Protein AF-A0A9D8UJP1-F1 (afdb_monomer_lite)

Secondary structure (DSSP, 8-state):
----------PPPHHHHHHHHHHHHHHHHHHHHHHHHHHHHHHHHHHHHHHHHHHHHHHHHHHHHHHT-SEEEE-SSEEEEEETTEEEEEEE-SS-EEETTEESS-S--S---------TT-TTEEEEEEEEEETTEEEEEEEEEEPPPP--------------

Radius of gyration: 33.95 Å; chains: 1; bounding box: 68×55×127 Å

Structure (mmCIF, N/CA/C/O backbone):
data_AF-A0A9D8UJP1-F1
#
_entry.id   AF-A0A9D8UJP1-F1
#
loop_
_atom_site.group_PDB
_atom_site.id
_atom_site.type_symbol
_atom_site.label_atom_id
_atom_site.label_alt_id
_atom_site.label_comp_id
_atom_site.label_asym_id
_atom_site.label_entity_id
_atom_site.label_seq_id
_atom_site.pdbx_PDB_ins_code
_atom_site.Cartn_x
_atom_site.Cartn_y
_atom_site.Cartn_z
_atom_site.occupancy
_atom_site.B_iso_or_equiv
_atom_site.auth_seq_id
_atom_site.auth_comp_id
_atom_site.auth_asym_id
_atom_site.auth_atom_id
_atom_site.pdbx_PDB_model_num
ATOM 1 N N . MET A 1 1 ? 48.575 43.311 -55.453 1.00 38.53 1 MET A N 1
ATOM 2 C CA . MET A 1 1 ? 48.923 41.919 -55.106 1.00 38.53 1 MET A CA 1
ATOM 3 C C . MET A 1 1 ? 47.852 41.441 -54.136 1.00 38.53 1 MET A C 1
ATOM 5 O O . MET A 1 1 ? 47.843 41.900 -53.006 1.00 38.53 1 MET A O 1
ATOM 9 N N . VAL A 1 2 ? 46.861 40.677 -54.601 1.00 42.66 2 VAL A N 1
ATOM 10 C CA . VAL A 1 2 ? 45.758 40.190 -53.753 1.00 42.66 2 VAL A CA 1
ATOM 11 C C . VAL A 1 2 ? 45.936 38.684 -53.627 1.00 42.66 2 VAL A C 1
ATOM 13 O O . VAL A 1 2 ? 45.707 37.955 -54.589 1.00 42.66 2 VAL A O 1
ATOM 16 N N . LEU A 1 3 ? 46.415 38.233 -52.466 1.00 49.97 3 LEU A N 1
ATOM 17 C CA . LEU A 1 3 ? 46.403 36.820 -52.106 1.00 49.97 3 LEU A CA 1
ATOM 18 C C . LEU A 1 3 ? 44.953 36.426 -51.836 1.00 49.97 3 LEU A C 1
ATOM 20 O O . LEU A 1 3 ? 44.340 36.863 -50.866 1.00 49.97 3 LEU A O 1
ATOM 24 N N . ARG A 1 4 ? 44.394 35.624 -52.738 1.00 54.31 4 ARG A N 1
ATOM 25 C CA . ARG A 1 4 ? 43.113 34.959 -52.537 1.00 54.31 4 ARG A CA 1
ATOM 26 C C . ARG A 1 4 ? 43.409 33.721 -51.693 1.00 54.31 4 ARG A C 1
ATOM 28 O O . ARG A 1 4 ? 43.947 32.749 -52.216 1.00 54.31 4 ARG A O 1
ATOM 35 N N . GLU A 1 5 ? 43.129 33.777 -50.394 1.00 56.31 5 GLU A N 1
ATOM 36 C CA . GLU A 1 5 ? 43.149 32.581 -49.552 1.00 56.31 5 GLU A CA 1
ATOM 37 C C . GLU A 1 5 ? 42.102 31.597 -50.088 1.00 56.31 5 GLU A C 1
ATOM 39 O O . GLU A 1 5 ? 40.892 31.801 -49.973 1.00 56.31 5 GLU A O 1
ATOM 44 N N . LEU A 1 6 ? 42.579 30.541 -50.746 1.00 56.62 6 LEU A N 1
ATOM 45 C CA . LEU A 1 6 ? 41.794 29.359 -51.072 1.00 56.62 6 LEU A CA 1
ATOM 46 C C . LEU A 1 6 ? 41.471 28.659 -49.752 1.00 56.62 6 LEU A C 1
ATOM 48 O O . LEU A 1 6 ? 42.252 27.854 -49.250 1.00 56.62 6 LEU A O 1
ATOM 52 N N . LYS A 1 7 ? 40.326 29.014 -49.168 1.00 57.97 7 LYS A N 1
ATOM 53 C CA . LYS A 1 7 ? 39.754 28.317 -48.020 1.00 57.97 7 LYS A CA 1
ATOM 54 C C . LYS A 1 7 ? 39.515 26.863 -48.437 1.00 57.97 7 LYS A C 1
ATOM 56 O O . LYS A 1 7 ? 38.679 26.588 -49.293 1.00 57.97 7 LYS A O 1
ATOM 61 N N . LYS A 1 8 ? 40.318 25.952 -47.892 1.00 57.78 8 LYS A N 1
ATOM 62 C CA . LYS A 1 8 ? 40.213 24.513 -48.125 1.00 57.78 8 LYS A CA 1
ATOM 63 C C . LYS A 1 8 ? 38.967 24.028 -47.384 1.00 57.78 8 LYS A C 1
ATOM 65 O O . LYS A 1 8 ? 38.962 23.964 -46.158 1.00 57.78 8 LYS A O 1
ATOM 70 N N . GLU A 1 9 ? 37.878 23.804 -48.107 1.00 59.47 9 GLU A N 1
ATOM 71 C CA . GLU A 1 9 ? 36.720 23.109 -47.551 1.00 59.47 9 GLU A CA 1
ATOM 72 C C . GLU A 1 9 ? 37.061 21.619 -47.527 1.00 59.47 9 GLU A C 1
ATOM 74 O O . GLU A 1 9 ? 36.978 20.935 -48.546 1.00 59.47 9 GLU A O 1
ATOM 79 N N . ASP A 1 10 ? 37.520 21.129 -46.375 1.00 64.38 10 ASP A N 1
ATOM 80 C CA . ASP A 1 10 ? 37.661 19.694 -46.140 1.00 64.38 10 ASP A CA 1
ATOM 81 C C . ASP A 1 10 ? 36.242 19.107 -46.036 1.00 64.38 10 ASP A C 1
ATOM 83 O O . ASP A 1 10 ? 35.584 19.161 -44.998 1.00 64.38 10 ASP A O 1
ATOM 87 N N . GLY A 1 11 ? 35.720 18.647 -47.174 1.00 68.38 11 GLY A N 1
ATOM 88 C CA . GLY A 1 11 ? 34.420 17.992 -47.265 1.00 68.38 11 GLY A CA 1
ATOM 89 C C . GLY A 1 11 ? 34.460 16.592 -46.655 1.00 68.38 11 GLY A C 1
ATOM 90 O O . GLY A 1 11 ? 35.441 15.868 -46.809 1.00 68.38 11 GLY A O 1
ATO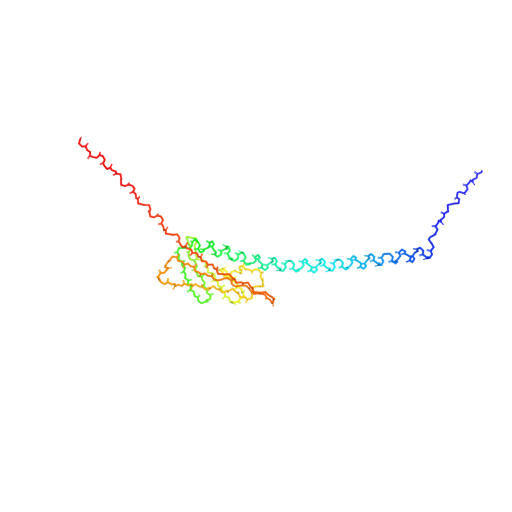M 91 N N . PHE A 1 12 ? 33.374 16.193 -45.995 1.00 76.69 12 PHE A N 1
ATOM 92 C CA . PHE A 1 12 ? 33.235 14.835 -45.474 1.00 76.69 12 PHE A CA 1
ATOM 93 C C . PHE A 1 12 ? 33.081 13.833 -46.614 1.00 76.69 12 PHE A C 1
ATOM 95 O O . PHE A 1 12 ? 32.278 14.018 -47.534 1.00 76.69 12 PHE A O 1
ATOM 102 N N . THR A 1 13 ? 33.821 12.736 -46.532 1.00 85.94 13 THR A N 1
ATOM 103 C CA . THR A 1 13 ? 33.642 11.607 -47.439 1.00 85.94 13 THR A CA 1
ATOM 104 C C . THR A 1 13 ? 32.346 10.863 -47.104 1.00 85.94 13 THR A C 1
ATOM 106 O O . THR A 1 13 ? 31.897 10.815 -45.957 1.00 85.94 13 THR A O 1
ATOM 109 N N . LEU A 1 14 ? 31.736 10.227 -48.109 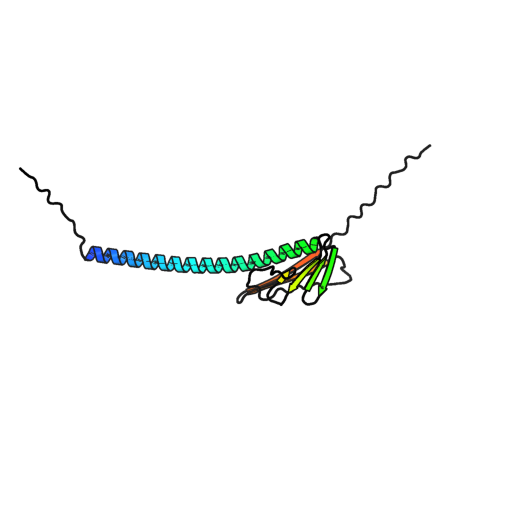1.00 82.94 14 LEU A N 1
ATOM 110 C CA . LEU A 1 14 ? 30.515 9.430 -47.922 1.00 82.94 14 LEU A CA 1
ATOM 111 C C . LEU A 1 14 ? 30.698 8.346 -46.839 1.00 82.94 14 LEU A C 1
ATOM 113 O O . LEU A 1 14 ? 29.781 8.067 -46.071 1.00 82.94 14 LEU A O 1
ATOM 117 N N . ALA A 1 15 ? 31.896 7.757 -46.764 1.00 86.19 15 ALA A N 1
ATOM 118 C CA . ALA A 1 15 ? 32.236 6.727 -45.788 1.00 86.19 15 ALA A CA 1
ATOM 119 C C . ALA A 1 15 ? 32.245 7.262 -44.345 1.00 86.19 15 ALA A C 1
ATOM 121 O O . ALA A 1 15 ? 31.710 6.605 -43.452 1.00 86.19 15 ALA A O 1
ATOM 122 N N . GLU A 1 16 ? 32.789 8.460 -44.114 1.00 85.88 16 GLU A N 1
ATOM 123 C CA . GLU A 1 16 ? 32.771 9.113 -42.797 1.00 85.88 16 GLU A CA 1
ATOM 124 C C . GLU A 1 16 ? 31.343 9.432 -42.354 1.00 85.88 16 GLU A C 1
ATOM 126 O O . GLU A 1 16 ? 30.985 9.211 -41.197 1.00 85.88 16 GLU A O 1
ATOM 131 N N . LEU A 1 17 ? 30.498 9.879 -43.284 1.00 89.38 17 LEU A N 1
ATOM 132 C CA . LEU A 1 17 ? 29.104 10.203 -42.992 1.00 89.38 17 LEU A CA 1
ATOM 133 C C . LEU A 1 17 ? 28.288 8.944 -42.645 1.00 89.38 17 LEU A C 1
ATOM 135 O O . LEU A 1 17 ? 27.504 8.952 -41.696 1.00 89.38 17 LEU A O 1
ATOM 139 N N . LEU A 1 18 ? 28.526 7.833 -43.350 1.00 90.94 18 LEU A N 1
ATOM 140 C CA . LEU A 1 18 ? 27.928 6.530 -43.035 1.00 90.94 18 LEU A CA 1
ATOM 141 C C . LEU A 1 18 ? 28.406 5.986 -41.683 1.00 90.94 18 LEU A C 1
ATOM 143 O O . LEU A 1 18 ? 27.600 5.459 -40.911 1.00 90.94 18 LEU A O 1
ATOM 147 N N . MET A 1 19 ? 29.694 6.138 -41.367 1.00 91.81 19 MET A N 1
ATOM 148 C CA . MET A 1 19 ? 30.243 5.735 -40.072 1.00 91.81 19 MET A CA 1
ATOM 149 C C . MET A 1 19 ? 29.619 6.555 -38.936 1.00 91.81 19 MET A C 1
ATOM 151 O O . MET A 1 19 ? 29.156 5.979 -37.952 1.00 91.81 19 MET A O 1
ATOM 155 N N . ALA A 1 20 ? 29.520 7.876 -39.099 1.00 93.81 20 ALA A N 1
ATOM 156 C CA . ALA A 1 20 ? 28.885 8.760 -38.127 1.00 93.81 20 ALA A CA 1
ATOM 157 C C . ALA A 1 20 ? 27.408 8.398 -37.897 1.00 93.81 20 ALA A C 1
ATOM 159 O O . ALA A 1 20 ? 26.980 8.269 -36.751 1.00 93.81 20 ALA A O 1
ATOM 160 N N . LEU A 1 21 ? 26.641 8.149 -38.965 1.00 93.56 21 LEU A N 1
ATOM 161 C CA . LEU A 1 21 ? 25.245 7.707 -38.862 1.00 93.56 21 LEU A CA 1
ATOM 162 C C . LEU A 1 21 ? 25.110 6.365 -38.138 1.00 93.56 21 LEU A C 1
ATOM 164 O O . LEU A 1 21 ? 24.212 6.195 -37.313 1.00 93.56 21 LEU A O 1
ATOM 168 N N . THR A 1 22 ? 26.017 5.426 -38.408 1.00 94.75 22 THR A N 1
ATOM 169 C CA . THR A 1 22 ? 26.020 4.112 -37.752 1.00 94.75 22 THR A CA 1
ATOM 170 C C . THR A 1 22 ? 26.285 4.252 -36.254 1.00 94.75 22 THR A C 1
ATOM 172 O O . THR A 1 22 ? 25.557 3.681 -35.443 1.00 94.75 22 THR A O 1
ATOM 175 N N . ILE A 1 23 ? 27.274 5.067 -35.871 1.00 95.06 23 ILE A N 1
ATOM 176 C CA . ILE A 1 23 ? 27.590 5.341 -34.463 1.00 95.06 23 ILE A CA 1
ATOM 177 C C . ILE A 1 23 ? 26.390 5.992 -33.770 1.00 95.06 23 ILE A C 1
ATOM 179 O O . ILE A 1 23 ? 25.977 5.533 -32.707 1.00 95.06 23 ILE A O 1
ATOM 183 N N . VAL A 1 24 ? 25.778 7.008 -34.384 1.00 96.12 24 VAL A N 1
ATOM 184 C CA . VAL A 1 24 ? 24.588 7.674 -33.832 1.00 96.12 24 VAL A CA 1
ATOM 185 C C . VAL A 1 24 ? 23.429 6.690 -33.668 1.00 96.12 24 VAL A C 1
ATOM 187 O O . VAL A 1 24 ? 22.768 6.700 -32.633 1.00 96.12 24 VAL A O 1
ATOM 190 N N . SER A 1 25 ? 23.200 5.803 -34.638 1.00 96.25 25 SER A N 1
ATOM 191 C CA . SER A 1 25 ? 22.141 4.791 -34.559 1.00 96.25 25 SER A CA 1
ATOM 192 C C . SER A 1 25 ? 22.354 3.820 -33.393 1.00 96.25 25 SER A C 1
ATOM 194 O O . SER A 1 25 ? 21.421 3.568 -32.628 1.00 96.25 25 SER A O 1
ATOM 196 N N . ILE A 1 26 ? 23.587 3.342 -33.196 1.00 96.50 26 ILE A N 1
ATOM 197 C CA . ILE A 1 26 ? 23.939 2.473 -32.063 1.00 96.50 26 ILE A CA 1
ATOM 198 C C . ILE A 1 26 ? 23.720 3.209 -30.738 1.00 96.50 26 ILE A C 1
ATOM 200 O O . ILE A 1 26 ? 23.107 2.662 -29.821 1.00 96.50 26 ILE A O 1
ATOM 204 N N . VAL A 1 27 ? 24.171 4.462 -30.643 1.00 96.88 27 VAL A N 1
ATOM 205 C CA . VAL A 1 27 ? 23.985 5.281 -29.438 1.00 96.88 27 VAL A CA 1
ATOM 206 C C . VAL A 1 27 ? 22.497 5.477 -29.141 1.00 96.88 27 VAL A C 1
ATOM 208 O O . VAL A 1 27 ? 22.077 5.276 -28.004 1.00 96.88 27 VAL A O 1
ATOM 211 N N . LEU A 1 28 ? 21.677 5.788 -30.148 1.00 96.50 28 LEU A N 1
ATOM 212 C CA . LEU A 1 28 ? 20.229 5.940 -29.985 1.00 96.50 28 LEU A CA 1
ATOM 213 C C . LEU A 1 28 ? 19.556 4.643 -29.526 1.00 96.50 28 LEU A C 1
ATOM 215 O O . LEU A 1 28 ? 18.693 4.687 -28.648 1.00 96.50 28 LEU A O 1
ATOM 219 N N . ALA A 1 29 ? 19.963 3.493 -30.068 1.00 95.94 29 ALA A N 1
ATOM 220 C CA . ALA A 1 29 ? 19.432 2.197 -29.654 1.00 95.94 29 ALA A CA 1
ATOM 221 C C . ALA A 1 29 ? 19.739 1.906 -28.175 1.00 95.94 29 ALA A C 1
ATOM 223 O O . ALA A 1 29 ? 18.846 1.513 -27.420 1.00 95.94 29 ALA A O 1
ATOM 224 N N . ILE A 1 30 ? 20.976 2.163 -27.739 1.00 96.38 30 ILE A N 1
ATOM 225 C CA . ILE A 1 30 ? 21.388 1.982 -26.341 1.00 96.38 30 ILE A CA 1
ATOM 226 C C . ILE A 1 30 ? 20.610 2.933 -25.428 1.00 96.38 30 ILE A C 1
ATOM 228 O O . ILE A 1 30 ? 20.015 2.489 -24.446 1.00 96.38 30 ILE A O 1
ATOM 232 N N . VAL A 1 31 ? 20.559 4.226 -25.764 1.00 96.94 31 VAL A N 1
ATOM 233 C CA . VAL A 1 31 ? 19.843 5.238 -24.970 1.00 96.94 31 VAL A CA 1
ATOM 234 C C . VAL A 1 31 ? 18.360 4.891 -24.853 1.00 96.94 31 VAL A C 1
ATOM 236 O O . VAL A 1 31 ? 17.803 4.961 -23.759 1.00 96.94 31 VAL A O 1
ATOM 239 N N . SER A 1 32 ? 17.726 4.453 -25.942 1.00 95.94 32 SER A N 1
ATOM 240 C CA . SER A 1 32 ? 16.322 4.035 -25.934 1.00 95.94 32 SER A CA 1
ATOM 241 C C . SER A 1 32 ? 16.089 2.831 -25.019 1.00 95.94 32 SER A C 1
ATOM 243 O O . SER A 1 32 ? 15.171 2.846 -24.198 1.00 95.94 32 SER A O 1
ATOM 245 N N . SER A 1 33 ? 16.956 1.816 -25.091 1.00 95.94 33 SER A N 1
ATOM 246 C CA . SER A 1 33 ? 16.866 0.641 -24.221 1.00 95.94 33 SER A CA 1
ATOM 247 C C . SER A 1 33 ? 17.006 1.012 -22.744 1.00 95.94 33 SER A C 1
ATOM 249 O O . SER A 1 33 ? 16.220 0.551 -21.915 1.00 95.94 33 SER A O 1
ATOM 251 N N . VAL A 1 34 ? 17.983 1.860 -22.406 1.00 95.81 34 VAL A N 1
ATOM 252 C CA . VAL A 1 34 ? 18.190 2.329 -21.029 1.00 95.81 34 VAL A CA 1
ATOM 253 C C . VAL A 1 34 ? 16.987 3.139 -20.554 1.00 95.81 34 VAL A C 1
ATOM 255 O O . VAL A 1 34 ? 16.482 2.894 -19.463 1.00 95.81 34 VAL A O 1
ATOM 258 N N . PHE A 1 35 ? 16.473 4.050 -21.379 1.00 96.00 35 PHE A N 1
ATOM 259 C CA . PHE A 1 35 ? 15.307 4.865 -21.044 1.00 96.00 35 PHE A CA 1
ATOM 260 C C . PHE A 1 35 ? 14.060 4.014 -20.763 1.00 96.00 35 PHE A C 1
ATOM 262 O O . PHE A 1 35 ? 13.378 4.216 -19.758 1.00 96.00 35 PHE A O 1
ATOM 269 N N . LEU A 1 36 ? 13.781 3.016 -21.608 1.00 94.88 36 LEU A N 1
ATOM 270 C CA . LEU A 1 36 ? 12.660 2.095 -21.400 1.00 94.88 36 LEU A CA 1
ATOM 271 C C . LEU A 1 36 ? 12.829 1.260 -20.129 1.00 94.88 36 LEU A C 1
ATOM 273 O O . LEU A 1 36 ? 11.855 1.041 -19.407 1.00 94.88 36 LEU A O 1
ATOM 277 N N . PHE A 1 37 ? 14.049 0.803 -19.847 1.00 95.94 37 PHE A N 1
ATOM 278 C CA . PHE A 1 37 ? 14.349 0.065 -18.627 1.00 95.94 37 PHE A CA 1
ATOM 279 C C . PHE A 1 37 ? 14.124 0.925 -17.378 1.00 95.94 37 PHE A C 1
ATOM 281 O O . PHE A 1 37 ? 13.409 0.503 -16.470 1.00 95.94 37 PHE A O 1
ATOM 288 N N . VAL A 1 38 ? 14.660 2.149 -17.360 1.00 94.69 38 VAL A N 1
ATOM 289 C CA . VAL A 1 38 ? 14.508 3.085 -16.237 1.00 94.69 38 VAL A CA 1
ATOM 290 C C . VAL A 1 38 ? 13.040 3.421 -16.000 1.00 94.69 38 VAL A C 1
ATOM 292 O O . VAL A 1 38 ? 12.579 3.305 -14.870 1.00 94.69 38 VAL A O 1
ATOM 295 N N . ASN A 1 39 ? 12.275 3.742 -17.046 1.00 94.06 39 ASN A N 1
ATOM 296 C CA . ASN A 1 39 ? 10.849 4.045 -16.895 1.00 94.06 39 ASN A CA 1
ATOM 297 C C . ASN A 1 39 ? 10.059 2.864 -16.328 1.00 94.06 39 ASN A C 1
ATOM 299 O O . ASN A 1 39 ? 9.212 3.042 -15.456 1.00 94.06 39 ASN A O 1
ATOM 303 N N . ARG A 1 40 ? 10.341 1.639 -16.788 1.00 93.25 40 ARG A N 1
ATOM 304 C CA . ARG A 1 40 ? 9.701 0.439 -16.230 1.00 93.25 40 ARG A CA 1
ATOM 305 C C . ARG A 1 40 ? 10.055 0.251 -14.760 1.00 93.25 40 ARG A C 1
ATOM 307 O O . ARG A 1 40 ? 9.170 -0.054 -13.964 1.00 93.25 40 ARG A O 1
ATOM 314 N N . GLN A 1 41 ? 11.322 0.445 -14.405 1.00 91.81 41 GLN A N 1
ATOM 315 C CA . GLN A 1 41 ? 11.788 0.285 -13.034 1.00 91.81 41 GLN A CA 1
ATOM 316 C C . GLN A 1 41 ? 11.205 1.353 -12.102 1.00 91.81 41 GLN A C 1
ATOM 318 O O . GLN A 1 41 ? 10.823 1.029 -10.980 1.00 91.81 41 GLN A O 1
ATOM 323 N N . MET A 1 42 ? 11.096 2.594 -12.576 1.00 91.81 42 MET A N 1
ATOM 324 C CA . MET A 1 42 ? 10.521 3.708 -11.828 1.00 91.81 42 MET A CA 1
ATOM 325 C C . MET A 1 42 ? 9.025 3.493 -11.589 1.00 91.81 42 MET A C 1
ATOM 327 O O . MET A 1 42 ? 8.598 3.502 -10.442 1.00 91.81 42 MET A O 1
ATOM 331 N N . ASN A 1 43 ? 8.260 3.124 -12.621 1.00 87.81 43 ASN A N 1
ATOM 332 C CA . ASN A 1 43 ? 6.837 2.801 -12.466 1.00 87.81 43 ASN A CA 1
ATOM 333 C C . ASN A 1 43 ? 6.601 1.629 -11.497 1.00 87.81 43 ASN A C 1
ATOM 335 O O . ASN A 1 43 ? 5.677 1.654 -10.684 1.00 87.81 43 ASN A O 1
ATOM 339 N N . ALA A 1 44 ? 7.437 0.587 -11.569 1.00 85.31 44 ALA A N 1
ATOM 340 C CA . ALA A 1 44 ? 7.351 -0.544 -10.650 1.00 85.31 44 ALA A CA 1
ATOM 341 C C . ALA A 1 44 ? 7.696 -0.140 -9.209 1.00 85.31 44 ALA A C 1
ATOM 343 O O . ALA A 1 44 ? 7.085 -0.644 -8.264 1.00 85.31 44 ALA A O 1
ATOM 344 N N . TRP A 1 45 ? 8.670 0.754 -9.027 1.00 88.31 45 TRP A N 1
ATOM 345 C CA . TRP A 1 45 ? 9.005 1.292 -7.714 1.00 88.31 45 TRP A CA 1
ATOM 346 C C . TRP A 1 45 ? 7.863 2.147 -7.168 1.00 88.31 45 TRP A C 1
ATOM 348 O O . TRP A 1 45 ? 7.416 1.872 -6.060 1.00 88.31 45 TRP A O 1
ATOM 358 N N . ASP A 1 46 ? 7.326 3.086 -7.941 1.00 86.69 46 ASP A N 1
ATOM 359 C CA . ASP A 1 46 ? 6.231 3.956 -7.503 1.00 86.69 46 ASP A CA 1
ATOM 360 C C . ASP A 1 46 ? 5.007 3.147 -7.053 1.00 86.69 46 ASP A C 1
ATOM 362 O O . ASP A 1 46 ? 4.475 3.378 -5.966 1.00 86.69 46 ASP A O 1
ATOM 366 N N . SER A 1 47 ? 4.623 2.122 -7.823 1.00 83.06 47 SER A N 1
ATOM 367 C CA . SER A 1 47 ? 3.537 1.206 -7.448 1.00 83.06 47 SER A CA 1
ATOM 368 C C . SER A 1 47 ? 3.837 0.455 -6.142 1.00 83.06 47 SER A C 1
ATOM 370 O O . SER A 1 47 ? 2.998 0.397 -5.242 1.00 83.06 47 SER A O 1
ATOM 372 N N . ASN A 1 48 ? 5.057 -0.065 -5.976 1.00 83.56 48 ASN A N 1
ATOM 373 C CA . ASN A 1 48 ? 5.450 -0.748 -4.741 1.00 83.56 48 ASN A CA 1
ATOM 374 C C . ASN A 1 48 ? 5.498 0.198 -3.537 1.00 83.56 48 ASN A C 1
ATOM 376 O O . ASN A 1 48 ? 5.103 -0.184 -2.438 1.00 83.56 48 ASN A O 1
ATOM 380 N N . MET A 1 49 ? 5.995 1.417 -3.731 1.00 84.88 49 MET A N 1
ATOM 381 C CA . MET A 1 49 ? 6.109 2.415 -2.676 1.00 84.88 49 MET A CA 1
ATOM 382 C C . MET A 1 49 ? 4.724 2.873 -2.225 1.00 84.88 49 MET A C 1
ATOM 384 O O . MET A 1 49 ? 4.465 2.934 -1.027 1.00 84.88 49 MET A O 1
ATOM 388 N N . SER A 1 50 ? 3.816 3.123 -3.171 1.00 81.19 50 SER A N 1
ATOM 389 C CA . SER A 1 50 ? 2.414 3.430 -2.882 1.00 81.19 50 SER A CA 1
ATOM 390 C C . SER A 1 50 ? 1.746 2.297 -2.097 1.00 81.19 50 SER A C 1
ATOM 392 O O . SER A 1 50 ? 1.117 2.556 -1.070 1.00 81.19 50 SER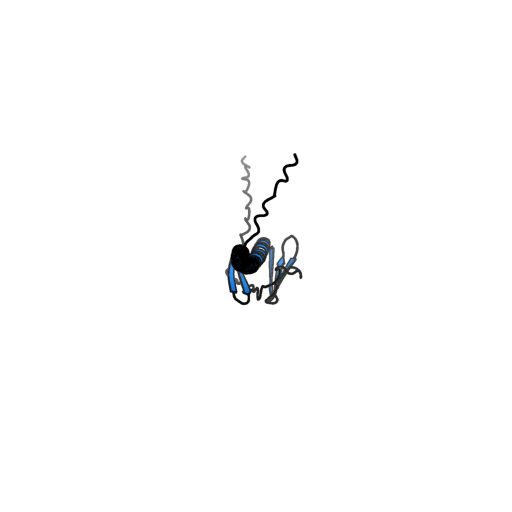 A O 1
ATOM 394 N N . PHE A 1 51 ? 1.974 1.039 -2.497 1.00 79.38 51 PHE A N 1
ATOM 395 C CA . PHE A 1 51 ? 1.441 -0.136 -1.805 1.00 79.38 51 PHE A CA 1
ATOM 396 C C . PHE A 1 51 ? 1.832 -0.167 -0.319 1.00 79.38 51 PHE A C 1
ATOM 398 O O . PHE A 1 51 ? 0.952 -0.285 0.532 1.00 79.38 51 PHE A O 1
ATOM 405 N N . TYR A 1 52 ? 3.120 -0.018 0.009 1.00 82.38 52 TYR A N 1
ATOM 406 C CA . TYR A 1 52 ? 3.581 -0.036 1.405 1.00 82.38 52 TYR A CA 1
ATOM 407 C C . TYR A 1 52 ? 3.244 1.247 2.173 1.00 82.38 52 TYR A C 1
ATOM 409 O O . TYR A 1 52 ? 2.955 1.191 3.364 1.00 82.38 52 TYR A O 1
ATOM 417 N N . ASN A 1 53 ? 3.245 2.408 1.518 1.00 84.00 53 ASN A N 1
ATOM 418 C CA . ASN A 1 53 ? 2.923 3.668 2.186 1.00 84.00 53 ASN A CA 1
ATOM 419 C C . ASN A 1 53 ? 1.439 3.733 2.582 1.00 84.00 53 ASN A C 1
ATOM 421 O O . ASN A 1 53 ? 1.111 4.125 3.699 1.00 84.00 53 ASN A O 1
ATOM 425 N N . ASN A 1 54 ? 0.537 3.287 1.703 1.00 78.81 54 ASN A N 1
ATOM 426 C CA . ASN A 1 54 ? -0.892 3.199 2.013 1.00 78.81 54 ASN A CA 1
ATOM 427 C C . ASN A 1 54 ? -1.148 2.295 3.228 1.00 78.81 54 ASN A C 1
ATOM 429 O O . ASN A 1 54 ? -1.944 2.645 4.100 1.00 78.81 54 ASN A O 1
ATOM 433 N N . TYR A 1 55 ? -0.433 1.171 3.307 1.00 79.88 55 TYR A N 1
ATOM 434 C CA . TYR A 1 55 ? -0.469 0.274 4.456 1.00 79.88 55 TYR A CA 1
ATOM 435 C C . TYR A 1 55 ? -0.057 0.983 5.756 1.00 79.88 55 TYR A C 1
ATOM 437 O O . TYR A 1 55 ? -0.812 1.000 6.730 1.00 79.88 55 TYR A O 1
ATOM 445 N N . GLU A 1 56 ? 1.119 1.614 5.754 1.00 83.88 56 GLU A N 1
ATOM 446 C CA . GLU A 1 56 ? 1.689 2.310 6.913 1.00 83.88 56 GLU A CA 1
ATOM 447 C C . GLU A 1 56 ? 0.802 3.462 7.393 1.00 83.88 56 GLU A C 1
ATOM 449 O O . GLU A 1 56 ? 0.624 3.658 8.595 1.00 83.88 56 GLU A O 1
ATOM 454 N N . VAL A 1 57 ? 0.195 4.220 6.475 1.00 84.12 57 VAL A N 1
ATOM 455 C CA . VAL A 1 57 ? -0.734 5.303 6.830 1.00 84.12 57 VAL A CA 1
ATOM 456 C C . VAL A 1 57 ? -1.945 4.754 7.582 1.00 84.12 57 VAL A C 1
ATOM 458 O O . VAL A 1 57 ? -2.311 5.294 8.629 1.00 84.12 57 VAL A O 1
ATOM 461 N N . VAL A 1 58 ? -2.550 3.673 7.082 1.00 81.00 58 VAL A N 1
ATOM 462 C CA . VAL A 1 58 ? -3.697 3.024 7.732 1.00 81.00 58 VAL A CA 1
ATOM 463 C C . VAL A 1 58 ? -3.296 2.479 9.098 1.00 81.00 58 VAL A C 1
ATOM 465 O O . VAL A 1 58 ? -3.968 2.769 10.088 1.00 81.00 58 VAL A O 1
ATOM 468 N N . GLN A 1 59 ? -2.193 1.732 9.167 1.00 83.06 59 GLN A N 1
ATOM 469 C CA . GLN A 1 59 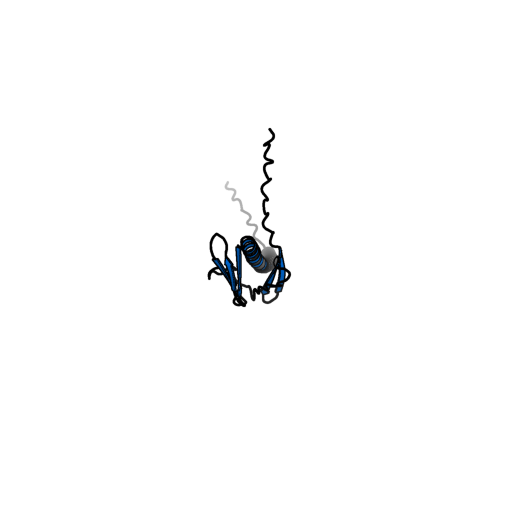? -1.710 1.128 10.404 1.00 83.06 59 GLN A CA 1
ATOM 470 C C . GLN A 1 59 ? -1.423 2.187 11.465 1.00 83.06 59 GLN A C 1
ATOM 472 O O . GLN A 1 59 ? -1.959 2.102 12.567 1.00 83.06 59 GLN A O 1
ATOM 477 N N . ASN A 1 60 ? -0.590 3.181 11.153 1.00 86.12 60 ASN A N 1
ATOM 478 C CA . ASN A 1 60 ? -0.170 4.186 12.126 1.00 86.12 60 ASN A CA 1
ATOM 479 C C . ASN A 1 60 ? -1.359 5.009 12.615 1.00 86.12 60 ASN A C 1
ATOM 481 O O . ASN A 1 60 ? -1.469 5.311 13.804 1.00 86.12 60 ASN A O 1
ATOM 485 N N . LYS A 1 61 ? -2.285 5.342 11.715 1.00 85.75 61 LYS A N 1
ATOM 486 C CA . LYS A 1 61 ? -3.484 6.084 12.085 1.00 85.75 61 LYS A CA 1
ATOM 487 C C . LYS A 1 61 ? -4.413 5.265 12.974 1.00 85.75 61 LYS A C 1
ATOM 489 O O . LYS A 1 61 ? -4.834 5.756 14.017 1.00 85.75 61 LYS A O 1
ATOM 494 N N . MET A 1 62 ? -4.667 4.014 12.608 1.00 81.38 62 MET A N 1
ATOM 495 C CA . MET A 1 62 ? -5.499 3.121 13.400 1.00 81.38 62 MET A CA 1
ATOM 496 C C . MET A 1 62 ? -4.871 2.823 14.768 1.00 81.38 62 MET A C 1
ATOM 498 O O . MET A 1 62 ? -5.560 2.890 15.778 1.00 81.38 62 MET A O 1
ATOM 502 N N . TYR A 1 63 ? -3.562 2.571 14.824 1.00 83.94 63 TYR A N 1
ATOM 503 C CA . TYR A 1 63 ? -2.821 2.362 16.068 1.00 83.94 63 TYR A CA 1
ATOM 504 C C . TYR A 1 63 ? -2.942 3.562 17.015 1.00 83.94 63 TYR A C 1
ATOM 506 O O . TYR A 1 63 ? -3.281 3.399 18.186 1.00 83.94 63 TYR A O 1
ATOM 514 N N . ASN A 1 64 ? -2.719 4.775 16.503 1.00 86.62 64 ASN A N 1
ATOM 515 C CA . ASN A 1 64 ? -2.828 5.999 17.296 1.00 86.62 64 ASN A CA 1
ATOM 516 C C . ASN A 1 64 ? -4.261 6.257 17.776 1.00 86.62 64 ASN A C 1
ATOM 518 O O . ASN A 1 64 ? -4.457 6.700 18.906 1.00 86.62 64 ASN A O 1
ATOM 522 N N . ASP A 1 65 ? -5.259 5.961 16.944 1.00 84.50 65 ASP A N 1
ATOM 523 C CA . ASP A 1 65 ? -6.662 6.125 17.316 1.00 84.50 65 ASP A CA 1
ATOM 524 C C . ASP A 1 65 ? -7.107 5.088 18.355 1.00 84.50 65 ASP A C 1
ATOM 526 O O . ASP A 1 65 ? -7.816 5.441 19.291 1.00 84.50 65 ASP A O 1
ATOM 530 N N . LEU A 1 66 ? -6.649 3.837 18.247 1.00 80.81 66 LEU A N 1
ATOM 531 C CA . LEU A 1 66 ? -6.890 2.795 19.250 1.00 80.81 66 LEU A CA 1
ATOM 532 C C . LEU A 1 66 ? -6.208 3.108 20.586 1.00 80.81 66 LEU A C 1
ATOM 534 O O . LEU A 1 66 ? -6.770 2.831 21.640 1.00 80.81 66 LEU A O 1
ATOM 538 N N . LEU A 1 67 ? -5.013 3.704 20.554 1.00 82.06 67 LEU A N 1
ATOM 539 C CA . LEU A 1 67 ? -4.312 4.150 21.759 1.00 82.06 67 LEU A CA 1
ATOM 540 C C . LEU A 1 67 ? -5.039 5.278 22.497 1.00 82.06 67 LEU A C 1
ATOM 542 O O . LEU A 1 67 ? -4.956 5.348 23.721 1.00 82.06 67 LEU A O 1
ATOM 546 N N . ALA A 1 68 ? -5.703 6.171 21.761 1.00 82.38 68 ALA A N 1
ATOM 547 C CA . ALA A 1 68 ? -6.467 7.285 22.319 1.00 82.38 68 ALA A CA 1
ATOM 548 C C . ALA A 1 68 ? -7.930 6.920 22.634 1.00 82.38 68 ALA A C 1
ATOM 550 O O . ALA A 1 68 ? -8.680 7.760 23.120 1.00 82.38 68 ALA A O 1
ATOM 551 N N . ALA A 1 69 ? -8.354 5.691 22.337 1.00 77.38 69 ALA A N 1
ATOM 552 C CA . ALA A 1 69 ? -9.737 5.277 22.483 1.00 77.38 69 ALA A CA 1
ATOM 553 C C . ALA A 1 69 ? -10.145 5.157 23.957 1.00 77.38 69 ALA A C 1
ATOM 555 O O . ALA A 1 69 ? -9.523 4.428 24.729 1.00 77.38 69 ALA A O 1
ATOM 556 N N . GLU A 1 70 ? -11.254 5.795 24.323 1.00 78.00 70 GLU A N 1
ATOM 557 C CA . GLU A 1 70 ? -11.926 5.553 25.603 1.00 78.00 70 GLU A CA 1
ATOM 558 C C . GLU A 1 70 ? -12.874 4.359 25.506 1.00 78.00 70 GLU A C 1
ATOM 560 O O . GLU A 1 70 ? -12.975 3.541 26.419 1.00 78.00 70 GLU A O 1
ATOM 565 N N . SER A 1 71 ? -13.580 4.252 24.379 1.00 74.75 71 SER A N 1
ATOM 566 C CA . SER A 1 71 ? -14.438 3.113 24.079 1.00 74.75 71 SER A CA 1
ATOM 567 C C . SER A 1 71 ? -14.403 2.774 22.600 1.00 74.75 71 SER A C 1
ATOM 569 O O . SER A 1 71 ? -14.178 3.624 21.735 1.00 74.75 71 SER A O 1
ATOM 571 N N . ILE A 1 72 ? -14.623 1.496 22.317 1.00 74.56 72 ILE A N 1
ATOM 572 C CA . ILE A 1 72 ? -14.568 0.938 20.976 1.00 74.56 72 ILE A CA 1
ATOM 573 C C . ILE A 1 72 ? -15.827 0.101 20.770 1.00 74.56 72 ILE A C 1
ATOM 575 O O . ILE A 1 72 ? -16.131 -0.776 21.577 1.00 74.56 72 ILE A O 1
ATOM 579 N N . MET A 1 73 ? -16.554 0.362 19.687 1.00 76.81 73 MET A N 1
ATOM 580 C CA . MET A 1 73 ? -17.672 -0.462 19.235 1.00 76.81 73 MET A CA 1
ATOM 581 C C . MET A 1 73 ? -17.317 -1.115 17.907 1.00 76.81 73 MET A C 1
ATOM 583 O O . MET A 1 73 ? -16.862 -0.458 16.971 1.00 76.81 73 MET A O 1
ATOM 587 N N . ILE A 1 74 ? -17.534 -2.423 17.834 1.00 74.06 74 ILE A N 1
ATOM 588 C CA . ILE A 1 74 ? -17.089 -3.263 16.726 1.00 74.06 74 ILE A CA 1
ATOM 589 C C . ILE A 1 74 ? -18.316 -3.894 16.080 1.00 74.06 74 ILE A C 1
ATOM 591 O O . ILE A 1 74 ? -19.187 -4.416 16.773 1.00 74.06 74 ILE A O 1
ATOM 595 N N . SER A 1 75 ? -18.358 -3.860 14.755 1.00 75.00 75 SER A N 1
ATOM 596 C CA . SER A 1 75 ? -19.307 -4.585 13.913 1.00 75.00 75 SER A CA 1
ATOM 597 C C . SER A 1 75 ? -18.542 -5.353 12.830 1.00 75.00 75 SER A C 1
ATOM 599 O O . SER A 1 75 ? -17.332 -5.181 12.677 1.00 75.00 75 SER A O 1
ATOM 601 N N . ASP A 1 76 ? -19.238 -6.177 12.050 1.00 70.69 76 ASP A N 1
ATOM 602 C CA . ASP A 1 76 ? -18.638 -7.025 11.012 1.00 70.69 76 ASP A CA 1
ATOM 603 C C . ASP A 1 76 ? -17.900 -6.212 9.928 1.00 70.69 76 ASP A C 1
ATOM 605 O O . ASP A 1 76 ? -16.917 -6.676 9.343 1.00 70.69 76 ASP A O 1
ATOM 609 N N . THR A 1 77 ? -18.353 -4.980 9.668 1.00 74.62 77 THR A N 1
ATOM 610 C CA . THR A 1 77 ? -17.824 -4.110 8.600 1.00 74.62 77 THR A CA 1
ATOM 611 C C . THR A 1 77 ? -17.427 -2.709 9.061 1.00 74.62 77 THR A C 1
ATOM 613 O O . THR A 1 77 ? -17.106 -1.852 8.232 1.00 74.62 77 THR A O 1
ATOM 616 N N . SER A 1 78 ? -17.483 -2.436 10.365 1.00 80.25 78 SER A N 1
ATOM 617 C CA . SER A 1 78 ? -17.162 -1.113 10.896 1.00 80.25 78 SER A CA 1
ATOM 618 C C . SER A 1 78 ? -16.601 -1.148 12.311 1.00 80.25 78 SER A C 1
ATOM 620 O O . SER A 1 78 ? -17.006 -1.963 13.136 1.00 80.25 78 SER A O 1
ATOM 622 N N . LEU A 1 79 ? -15.728 -0.191 12.607 1.00 79.31 79 LEU A N 1
ATOM 623 C CA . LEU A 1 79 ? -15.158 0.071 13.920 1.00 79.31 79 LEU A CA 1
ATOM 624 C C . LEU A 1 79 ? -15.438 1.530 14.279 1.00 79.31 79 LEU A C 1
ATOM 626 O O . LEU A 1 79 ? -14.921 2.438 13.632 1.00 79.31 79 LEU A O 1
ATOM 630 N N . ALA A 1 80 ? -16.234 1.757 15.316 1.00 83.25 80 ALA A N 1
ATOM 631 C CA . ALA A 1 80 ? -16.425 3.080 15.888 1.00 83.25 80 ALA A CA 1
ATOM 632 C C . ALA A 1 80 ? -15.516 3.235 17.110 1.00 83.25 80 ALA A C 1
ATOM 634 O O . ALA A 1 80 ? -15.634 2.500 18.088 1.00 83.25 80 ALA A O 1
ATOM 635 N N . ILE A 1 81 ? -14.600 4.193 17.038 1.00 83.06 81 ILE A N 1
ATOM 636 C CA . ILE A 1 81 ? -13.690 4.565 18.115 1.00 83.06 81 ILE A CA 1
ATOM 637 C C . ILE A 1 81 ? -14.190 5.879 18.705 1.00 83.06 81 ILE A C 1
ATOM 639 O O . ILE A 1 81 ? -14.283 6.879 17.992 1.00 83.06 81 ILE A O 1
ATOM 643 N N . ASN A 1 82 ? -14.495 5.891 19.998 1.00 82.94 82 ASN A N 1
ATOM 644 C CA . ASN A 1 82 ? -14.808 7.113 20.725 1.00 82.94 82 ASN A CA 1
ATOM 645 C C . ASN A 1 82 ? -13.578 7.569 21.509 1.00 82.94 82 ASN A C 1
ATOM 647 O O . ASN A 1 82 ? -13.048 6.829 22.337 1.00 82.94 82 ASN A O 1
ATOM 651 N N . ASP A 1 83 ? -13.163 8.799 21.242 1.00 83.06 83 ASP A N 1
ATOM 652 C CA . ASP A 1 83 ? -12.125 9.538 21.961 1.00 83.06 83 ASP A CA 1
ATOM 653 C C . ASP A 1 83 ? -12.768 10.816 22.538 1.00 83.06 83 ASP A C 1
ATOM 655 O O . ASP A 1 83 ? -13.848 11.234 22.108 1.00 83.06 83 ASP A O 1
ATOM 659 N N . LEU A 1 84 ? -12.073 11.495 23.447 1.00 76.06 84 LEU A N 1
ATOM 660 C CA . LEU A 1 84 ? -12.420 12.803 24.015 1.00 76.06 84 LEU A CA 1
ATOM 661 C C . LEU A 1 84 ? -12.734 13.867 22.948 1.00 76.06 84 LEU A C 1
ATOM 663 O O . LEU A 1 84 ? -13.427 14.847 23.216 1.00 76.06 84 LEU A O 1
ATOM 667 N N . LYS A 1 85 ? -12.198 13.698 21.733 1.00 80.50 85 LYS A N 1
ATOM 668 C CA . LYS A 1 85 ? -12.367 14.615 20.593 1.00 80.50 85 LYS A CA 1
ATOM 669 C C . LYS A 1 85 ? -13.578 14.300 19.709 1.00 80.50 85 LYS A C 1
ATOM 671 O O . LYS A 1 85 ? -13.875 15.087 18.812 1.00 80.50 85 LYS A O 1
ATOM 676 N N . GLY A 1 86 ? -14.252 13.172 19.928 1.00 83.38 86 GLY A N 1
ATOM 677 C CA . GLY A 1 86 ? -15.407 12.726 19.151 1.00 83.38 86 GLY A CA 1
ATOM 678 C C . GLY A 1 86 ? -15.254 11.318 18.574 1.00 83.38 86 GLY A C 1
ATOM 679 O O . GLY A 1 86 ? -14.241 10.641 18.760 1.00 83.38 86 GLY A O 1
ATOM 680 N N . THR A 1 87 ? -16.289 10.881 17.859 1.00 86.19 87 THR A N 1
ATOM 681 C CA . THR A 1 87 ? -16.377 9.534 17.286 1.00 86.19 87 THR A CA 1
ATOM 682 C C . THR A 1 87 ? -15.706 9.461 15.916 1.00 86.19 87 THR A C 1
ATOM 684 O O . THR A 1 87 ? -15.978 10.261 15.018 1.00 86.19 87 THR A O 1
ATOM 687 N N . LYS A 1 88 ? -14.843 8.462 15.744 1.00 86.94 88 LYS A N 1
ATOM 688 C CA . LYS A 1 88 ? -14.194 8.096 14.484 1.00 86.94 88 LYS A CA 1
ATOM 689 C C . LYS A 1 88 ? -14.742 6.758 14.017 1.00 86.94 88 LYS A C 1
ATOM 691 O O . LYS A 1 88 ? -14.590 5.756 14.708 1.00 86.94 88 LYS A O 1
ATOM 696 N N . ILE A 1 89 ? -15.375 6.739 12.852 1.00 85.56 89 ILE A N 1
ATOM 697 C CA . ILE A 1 89 ? -15.996 5.546 12.281 1.00 85.56 89 ILE A CA 1
ATOM 698 C C . ILE A 1 89 ? -15.139 5.069 11.122 1.00 85.56 89 ILE A C 1
ATOM 700 O O . ILE A 1 89 ? -15.101 5.693 10.062 1.00 85.56 89 ILE A O 1
ATOM 704 N N . TYR A 1 90 ? -14.467 3.949 11.332 1.00 83.56 90 TYR A N 1
ATOM 705 C CA . TYR A 1 90 ? -13.814 3.190 10.284 1.00 83.56 90 TYR A CA 1
ATOM 706 C C . TYR A 1 90 ? -14.834 2.247 9.652 1.00 83.56 90 TYR A C 1
ATOM 708 O O . TYR A 1 90 ? -15.471 1.472 10.360 1.00 83.56 90 TYR A O 1
ATOM 716 N N . S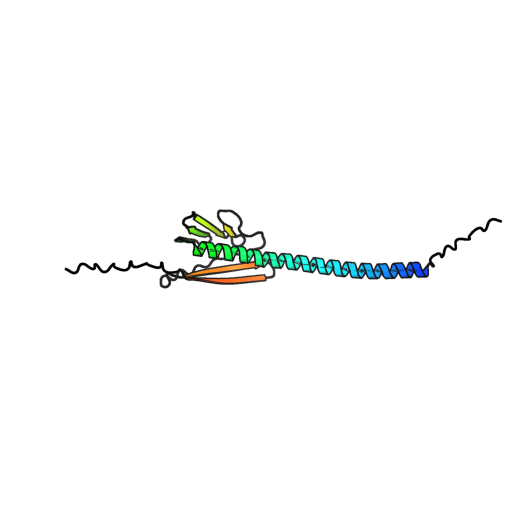ER A 1 91 ? -14.987 2.282 8.334 1.00 82.69 91 SER A N 1
ATOM 717 C CA . SER A 1 91 ? -15.792 1.314 7.586 1.00 82.69 91 SER A CA 1
ATOM 718 C C . SER A 1 91 ? -14.960 0.667 6.488 1.00 82.69 91 SER A C 1
ATOM 720 O O . SER A 1 91 ? -14.125 1.318 5.854 1.00 82.69 91 SER A O 1
ATOM 722 N N . TRP A 1 92 ? -15.163 -0.633 6.274 1.00 78.19 92 TRP A N 1
ATOM 723 C CA . TRP A 1 92 ? -14.467 -1.391 5.237 1.00 78.19 92 TRP A CA 1
ATOM 724 C C . TRP A 1 92 ? -15.455 -2.172 4.369 1.00 78.19 92 TRP A C 1
ATOM 726 O O . TRP A 1 92 ? -16.248 -2.973 4.854 1.00 78.19 92 TRP A O 1
ATOM 736 N N . ASN A 1 93 ? -15.369 -1.969 3.052 1.00 72.38 93 ASN A N 1
ATOM 737 C CA . ASN A 1 93 ? -16.119 -2.724 2.035 1.00 72.38 93 ASN A CA 1
ATOM 738 C C . ASN A 1 93 ? -15.194 -3.707 1.301 1.00 72.38 93 ASN A C 1
ATOM 740 O O . ASN A 1 93 ? -15.176 -3.795 0.076 1.00 72.38 93 ASN A O 1
ATOM 744 N N . GLY A 1 94 ? -14.292 -4.347 2.045 1.00 62.81 94 GLY A N 1
ATOM 745 C CA . GLY A 1 94 ? -13.366 -5.320 1.483 1.00 62.81 94 GLY A CA 1
ATOM 746 C C . GLY A 1 94 ? -12.507 -4.805 0.328 1.00 62.81 94 GLY A C 1
ATOM 747 O O . GLY A 1 94 ? -11.974 -5.646 -0.354 1.00 62.81 94 GLY A O 1
ATOM 748 N N . LYS A 1 95 ? -12.363 -3.492 0.099 1.00 66.06 95 LYS A N 1
ATOM 749 C CA . LYS A 1 95 ? -11.411 -2.870 -0.842 1.00 66.06 95 LYS A CA 1
ATOM 750 C C . LYS A 1 95 ? -10.896 -1.561 -0.255 1.00 66.06 95 LYS A C 1
ATOM 752 O O . LYS A 1 95 ? -9.724 -1.409 0.048 1.00 66.06 95 LYS A O 1
ATOM 757 N N . VAL A 1 96 ? -11.812 -0.642 0.030 1.00 71.69 96 VAL A N 1
ATOM 758 C CA . VAL A 1 96 ? -11.473 0.675 0.576 1.00 71.69 96 VAL A CA 1
ATOM 759 C C . VAL A 1 96 ? -11.798 0.738 2.062 1.00 71.69 96 VAL A C 1
ATOM 761 O O . VAL A 1 96 ? -12.826 0.215 2.502 1.00 71.69 96 VAL A O 1
ATOM 764 N N . ILE A 1 97 ? -10.919 1.402 2.810 1.00 76.56 97 ILE A N 1
ATOM 765 C CA . ILE A 1 97 ? -11.139 1.790 4.203 1.00 76.56 97 ILE A CA 1
ATOM 766 C C . ILE A 1 97 ? -11.537 3.253 4.204 1.00 76.56 97 ILE A C 1
ATOM 768 O O . ILE A 1 97 ? -10.824 4.100 3.654 1.00 76.56 97 ILE A O 1
ATOM 772 N N . ARG A 1 98 ? -12.662 3.553 4.835 1.00 82.25 98 ARG A N 1
ATOM 773 C CA . ARG A 1 98 ? -13.141 4.917 5.020 1.00 82.25 98 ARG A CA 1
ATOM 774 C C . ARG A 1 98 ? -13.106 5.279 6.485 1.00 82.25 98 ARG A C 1
ATOM 776 O O . ARG A 1 98 ? -13.411 4.446 7.329 1.00 82.25 98 ARG A O 1
ATOM 783 N N . LEU A 1 99 ? -12.757 6.521 6.765 1.00 84.50 99 LEU A N 1
ATOM 784 C CA . LEU A 1 99 ? -12.858 7.142 8.072 1.00 84.50 99 LEU A CA 1
ATOM 785 C C . LEU A 1 99 ? -13.837 8.298 7.966 1.00 84.50 99 LEU A C 1
ATOM 787 O O . LEU A 1 99 ? -13.572 9.247 7.231 1.00 84.50 99 LEU A O 1
ATOM 791 N N . ASN A 1 100 ? -14.936 8.231 8.714 1.00 85.06 100 ASN A N 1
ATOM 792 C CA . ASN A 1 100 ? -15.995 9.243 8.676 1.00 85.06 100 ASN A CA 1
ATOM 793 C C . ASN A 1 100 ? -16.415 9.551 7.225 1.00 85.06 100 ASN A C 1
ATOM 795 O O . ASN A 1 100 ? -16.429 10.703 6.802 1.00 85.06 100 ASN A O 1
ATOM 799 N N . ASP A 1 101 ? -16.647 8.489 6.449 1.00 80.25 101 ASP A N 1
ATOM 800 C CA . ASP A 1 101 ? -17.004 8.506 5.023 1.00 80.25 101 ASP A CA 1
ATOM 801 C C . ASP A 1 101 ? -15.948 9.052 4.043 1.00 80.25 101 ASP A C 1
ATOM 803 O O . ASP A 1 101 ? -16.152 8.983 2.830 1.00 80.25 101 ASP A O 1
ATOM 807 N N . ALA A 1 102 ? -14.781 9.490 4.523 1.00 82.56 102 ALA A N 1
ATOM 808 C CA . ALA A 1 102 ? -13.646 9.866 3.684 1.00 82.56 102 ALA A CA 1
ATOM 809 C C . ALA A 1 102 ? -12.700 8.677 3.461 1.00 82.56 102 ALA A C 1
ATOM 811 O O . ALA A 1 102 ? -12.365 7.953 4.398 1.00 82.56 102 ALA A O 1
ATOM 812 N N . GLU A 1 103 ? -12.239 8.468 2.229 1.00 76.56 103 GLU A N 1
ATOM 813 C CA . GLU A 1 103 ? -11.293 7.390 1.918 1.00 76.56 103 GLU A CA 1
ATOM 814 C C . GLU A 1 103 ? -9.939 7.655 2.583 1.00 76.56 103 GLU A C 1
ATOM 816 O O . GLU A 1 103 ? -9.343 8.718 2.413 1.00 76.56 103 GLU A O 1
ATOM 821 N N . LEU A 1 104 ? -9.472 6.691 3.381 1.00 73.75 104 LEU A N 1
ATOM 822 C CA . LEU A 1 104 ? -8.221 6.822 4.127 1.00 73.75 104 LEU A CA 1
ATOM 823 C C . LEU A 1 104 ? -6.996 6.439 3.282 1.00 73.75 104 LEU A C 1
ATOM 825 O O . LEU A 1 104 ? -5.891 6.888 3.571 1.00 73.75 104 LEU A O 1
ATOM 829 N N . ALA A 1 105 ? -7.196 5.600 2.263 1.00 63.34 105 ALA A N 1
ATOM 830 C CA . ALA A 1 105 ? -6.147 5.083 1.391 1.00 63.34 105 ALA A CA 1
ATOM 831 C C . ALA A 1 105 ? -6.404 5.485 -0.066 1.00 63.34 105 ALA A C 1
ATOM 833 O O . ALA A 1 105 ? -7.522 5.361 -0.569 1.00 63.34 105 ALA A O 1
ATOM 834 N N . ILE A 1 106 ? -5.349 5.936 -0.746 1.00 57.34 106 ILE A N 1
ATOM 835 C CA . ILE A 1 106 ? -5.388 6.344 -2.151 1.00 57.34 106 ILE A CA 1
ATOM 836 C C . ILE A 1 106 ? -5.127 5.101 -3.005 1.00 57.34 106 ILE A C 1
ATOM 838 O O . ILE A 1 106 ? -3.975 4.777 -3.266 1.00 57.34 106 ILE A O 1
ATOM 842 N N . SER A 1 107 ? -6.206 4.433 -3.427 1.00 54.66 107 SER A N 1
ATOM 843 C CA . SER A 1 107 ? -6.273 3.372 -4.455 1.00 54.66 107 SER A CA 1
ATOM 844 C C . SER A 1 107 ? -5.383 2.117 -4.276 1.00 54.66 107 SER A C 1
ATOM 846 O O . SER A 1 107 ? -4.274 2.160 -3.768 1.00 54.66 107 SER A O 1
ATOM 848 N N . GLU A 1 108 ? -5.883 0.971 -4.753 1.00 54.09 108 GLU A N 1
ATOM 849 C CA . GLU A 1 108 ? -5.189 -0.338 -4.838 1.00 54.09 108 GLU A CA 1
ATOM 850 C C . GLU A 1 108 ? -5.104 -1.217 -3.574 1.00 54.09 108 GLU A C 1
ATOM 852 O O . GLU A 1 108 ? -4.249 -2.100 -3.482 1.00 54.09 108 GLU A O 1
ATOM 857 N N . VAL A 1 109 ? -6.015 -1.058 -2.613 1.00 52.25 109 VAL A N 1
ATOM 858 C CA . VAL A 1 109 ? -6.204 -2.067 -1.556 1.00 52.25 109 VAL A CA 1
ATOM 859 C C . VAL A 1 109 ? -7.367 -2.979 -1.959 1.00 52.25 109 VAL A C 1
ATOM 861 O O . VAL A 1 109 ? -8.494 -2.522 -2.120 1.00 52.25 109 VAL A O 1
ATOM 864 N N . ASP A 1 110 ? -7.104 -4.274 -2.170 1.00 50.53 110 ASP A N 1
ATOM 865 C CA . ASP A 1 110 ? -8.148 -5.242 -2.550 1.00 50.53 110 ASP A CA 1
ATOM 866 C C . ASP A 1 110 ? -8.921 -5.821 -1.368 1.00 50.53 110 ASP A C 1
ATOM 868 O O . ASP A 1 110 ? -9.916 -6.480 -1.624 1.00 50.53 110 ASP A O 1
ATOM 872 N N . SER A 1 111 ? -8.457 -5.663 -0.121 1.00 52.47 111 SER A N 1
ATOM 873 C CA . SER A 1 111 ? -9.214 -6.002 1.094 1.00 52.47 111 SER A CA 1
ATOM 874 C C . SER A 1 111 ? -8.459 -5.596 2.348 1.00 52.47 111 SER A C 1
ATOM 876 O O . SER A 1 111 ? -7.401 -6.172 2.577 1.00 52.47 111 SER A O 1
ATOM 878 N N . LEU A 1 112 ? -9.030 -4.710 3.173 1.00 54.06 112 LEU A N 1
ATOM 879 C CA . LEU A 1 112 ? -8.649 -4.550 4.577 1.00 54.06 112 LEU A CA 1
ATOM 880 C C . LEU A 1 112 ? -9.648 -5.292 5.465 1.00 54.06 112 LEU A C 1
ATOM 882 O O . LEU A 1 112 ? -10.844 -5.016 5.387 1.00 54.06 112 LEU A O 1
ATOM 886 N N . SER A 1 113 ? -9.175 -6.206 6.309 1.00 54.88 113 SER A N 1
ATOM 887 C CA . SER A 1 113 ? -10.028 -6.941 7.245 1.00 54.88 113 SER A CA 1
ATOM 888 C C . SER A 1 113 ? -9.499 -6.846 8.662 1.00 54.88 113 SER A C 1
ATOM 890 O O . SER A 1 113 ? -8.403 -7.322 8.931 1.00 54.88 113 SER A O 1
ATOM 892 N N . LEU A 1 114 ? -10.318 -6.312 9.558 1.00 55.84 114 LEU A N 1
ATOM 893 C CA . LEU A 1 114 ? -9.996 -6.113 10.958 1.00 55.84 114 LEU A CA 1
ATOM 894 C C . LEU A 1 114 ? -10.602 -7.259 11.781 1.00 55.84 114 LEU A C 1
ATOM 896 O O . LEU A 1 114 ? -11.818 -7.421 11.813 1.00 55.84 114 LEU A O 1
ATOM 900 N N . LYS A 1 115 ? -9.768 -8.079 12.431 1.00 58.72 115 LYS A N 1
ATOM 901 C CA . LYS A 1 115 ? -10.225 -9.155 13.329 1.00 58.72 115 LYS A CA 1
ATOM 902 C C . LYS A 1 115 ? -9.929 -8.816 14.779 1.00 58.72 115 LYS A C 1
ATOM 904 O O . LYS A 1 115 ? -8.794 -8.982 15.209 1.00 58.72 115 LYS A O 1
ATOM 909 N N . LEU A 1 116 ? -10.954 -8.396 15.515 1.00 59.69 116 LEU A N 1
ATOM 910 C CA . LEU A 1 116 ? -10.861 -8.157 16.952 1.00 59.69 116 LEU A CA 1
ATOM 911 C C . LEU A 1 116 ? -11.128 -9.435 17.737 1.00 59.69 116 LEU A C 1
ATOM 913 O O . LEU A 1 116 ? -12.182 -10.053 17.610 1.00 59.69 116 LEU A O 1
ATOM 917 N N . ASN A 1 117 ? -10.142 -9.837 18.535 1.00 59.66 117 ASN A N 1
ATOM 918 C CA . ASN A 1 117 ? -10.262 -10.980 19.426 1.00 59.66 117 ASN A CA 1
ATOM 919 C C . ASN A 1 117 ? -10.772 -10.500 20.790 1.00 59.66 117 ASN A C 1
ATOM 921 O O . ASN A 1 117 ? -9.987 -10.088 21.642 1.00 59.66 117 ASN A O 1
ATOM 925 N N . ASN A 1 118 ? -12.092 -10.518 20.978 1.00 53.81 118 ASN A N 1
ATOM 926 C CA . ASN A 1 118 ? -12.717 -10.257 22.273 1.00 53.81 118 ASN A CA 1
ATOM 927 C C . ASN A 1 118 ? -12.666 -11.534 23.116 1.00 53.81 118 ASN A C 1
ATOM 929 O O . ASN A 1 118 ? -13.662 -12.244 23.238 1.00 53.81 118 ASN A O 1
ATOM 933 N N . ASP A 1 119 ? -11.502 -11.846 23.680 1.00 54.34 119 ASP A N 1
ATOM 934 C CA . ASP A 1 119 ? -11.412 -12.871 24.715 1.00 54.34 119 ASP A CA 1
ATOM 935 C C . ASP A 1 119 ? -11.800 -12.225 26.063 1.00 54.34 119 ASP A C 1
ATOM 937 O O . ASP A 1 119 ? -11.050 -11.387 26.577 1.00 54.34 119 ASP A O 1
ATOM 941 N N . PRO A 1 120 ? -12.970 -12.550 26.652 1.00 52.03 120 PRO A N 1
ATOM 942 C CA . PRO A 1 120 ? -13.467 -11.903 27.870 1.00 52.03 120 PRO A CA 1
ATOM 943 C C . PRO A 1 120 ? -12.563 -12.125 29.091 1.00 52.03 120 PRO A C 1
ATOM 945 O O . PRO A 1 120 ? -12.706 -11.414 30.085 1.00 52.03 120 PRO A O 1
ATOM 948 N N . LEU A 1 121 ? -11.622 -13.075 29.021 1.00 48.53 121 LEU A N 1
ATOM 949 C CA . LEU A 1 121 ? -10.599 -13.324 30.043 1.00 48.53 121 LEU A CA 1
ATOM 950 C C . LEU A 1 121 ? -9.371 -12.405 29.904 1.00 48.53 121 LEU A C 1
ATOM 952 O O . LEU A 1 121 ? -8.556 -12.321 30.820 1.00 48.53 121 LEU A O 1
ATOM 956 N N . LYS A 1 122 ? -9.235 -11.702 28.774 1.00 53.41 122 LYS A N 1
ATOM 957 C CA . LYS A 1 122 ? -8.119 -10.812 28.425 1.00 53.41 122 LYS A CA 1
ATOM 958 C C . LYS A 1 122 ? -8.647 -9.422 28.069 1.00 53.41 122 LYS A C 1
ATOM 960 O O . LYS A 1 122 ? -8.324 -8.880 27.017 1.00 53.41 122 LYS A O 1
ATOM 965 N N . GLN A 1 123 ? -9.412 -8.824 28.985 1.00 54.25 123 GLN A N 1
ATOM 966 C CA . GLN A 1 123 ? -10.036 -7.488 28.873 1.00 54.25 123 GLN A CA 1
ATOM 967 C C . GLN A 1 123 ? -9.051 -6.318 28.627 1.00 54.25 123 GLN A C 1
ATOM 969 O O . GLN A 1 123 ? -9.451 -5.161 28.608 1.00 54.25 123 GLN A O 1
ATOM 974 N N . GLU A 1 124 ? -7.762 -6.602 28.440 1.00 61.25 124 GLU A N 1
ATOM 975 C CA . GLU A 1 124 ? -6.669 -5.637 28.330 1.00 61.25 124 GLU A CA 1
ATOM 976 C C . GLU A 1 124 ? -5.948 -5.708 26.970 1.00 61.25 124 GLU A C 1
ATOM 978 O O . GLU A 1 124 ? -4.908 -5.071 26.807 1.00 61.25 124 GLU A O 1
ATOM 983 N N . MET A 1 125 ? -6.437 -6.494 25.999 1.00 62.44 125 MET A N 1
ATOM 984 C CA . MET A 1 125 ? -5.767 -6.660 24.703 1.00 62.44 125 MET A CA 1
ATOM 985 C C . MET A 1 125 ? -6.711 -6.502 23.513 1.00 62.44 125 MET A C 1
ATOM 987 O O . MET A 1 125 ? -7.702 -7.216 23.400 1.00 62.44 125 MET A O 1
ATOM 991 N N . TYR A 1 126 ? -6.336 -5.626 22.579 1.00 69.25 126 TYR A N 1
ATOM 992 C CA . TYR A 1 126 ? -6.958 -5.536 21.262 1.00 69.25 126 TYR A CA 1
ATOM 993 C C . TYR A 1 126 ? -6.037 -6.157 20.225 1.00 69.25 126 TYR A C 1
ATOM 995 O O . TYR A 1 126 ? -4.920 -5.687 20.018 1.00 69.25 126 TYR A O 1
ATOM 1003 N N . GLN A 1 127 ? -6.511 -7.208 19.565 1.00 71.69 127 GLN A N 1
ATOM 1004 C CA . GLN A 1 127 ? -5.848 -7.761 18.393 1.00 71.69 127 GLN A CA 1
ATOM 1005 C C . GLN A 1 127 ? -6.534 -7.226 17.141 1.00 71.69 127 GLN A C 1
ATOM 1007 O O . GLN A 1 127 ? -7.754 -7.139 17.118 1.00 71.69 127 GLN A O 1
ATOM 1012 N N . TRP A 1 128 ? -5.789 -6.873 16.104 1.00 73.06 128 TRP A N 1
ATOM 1013 C CA . TRP A 1 128 ? -6.366 -6.668 14.779 1.00 73.06 128 TRP A CA 1
ATOM 1014 C C . TRP A 1 128 ? -5.406 -7.143 13.706 1.00 73.06 128 TRP A C 1
ATOM 1016 O O . TRP A 1 128 ? -4.204 -7.225 13.927 1.00 73.06 128 TRP A O 1
ATOM 1026 N N . SER A 1 129 ? -5.952 -7.455 12.538 1.00 71.69 129 SER A N 1
ATOM 1027 C CA . SER A 1 129 ? -5.166 -7.788 11.359 1.00 71.69 129 SER A CA 1
ATOM 1028 C C . SER A 1 129 ? -5.362 -6.690 10.326 1.00 71.69 129 SER A C 1
ATOM 1030 O O . SER A 1 129 ? -6.426 -6.073 10.266 1.00 71.69 129 SER A O 1
ATOM 1032 N N . ILE A 1 130 ? -4.327 -6.401 9.550 1.00 74.44 130 ILE A N 1
ATOM 1033 C CA . ILE A 1 130 ? -4.399 -5.527 8.382 1.00 74.44 130 ILE A CA 1
ATOM 1034 C C . ILE A 1 130 ? -3.908 -6.387 7.230 1.00 74.44 130 ILE A C 1
ATOM 1036 O O . ILE A 1 130 ? -2.722 -6.684 7.112 1.00 74.44 130 ILE A O 1
ATOM 1040 N N . ARG A 1 131 ? -4.846 -6.834 6.397 1.00 76.44 131 ARG A N 1
ATOM 1041 C CA . ARG A 1 131 ? -4.534 -7.473 5.122 1.00 76.44 131 ARG A CA 1
ATOM 1042 C C . ARG A 1 131 ? -4.539 -6.400 4.039 1.00 76.44 131 ARG A C 1
ATOM 1044 O O . ARG A 1 131 ? -5.355 -5.490 4.079 1.00 76.44 131 ARG A O 1
ATOM 1051 N N . GLN A 1 132 ? -3.637 -6.50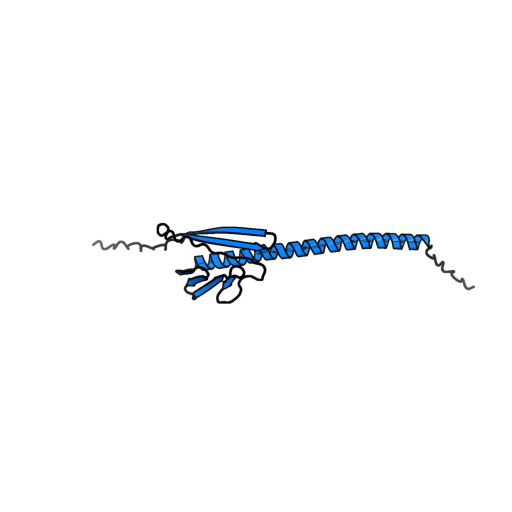5 3.079 1.00 75.25 132 GLN A N 1
ATOM 1052 C CA . GLN A 1 132 ? -3.638 -5.735 1.849 1.00 75.25 132 GLN A CA 1
ATOM 1053 C C . GLN A 1 132 ? -3.283 -6.673 0.705 1.00 75.25 132 GLN A C 1
ATOM 1055 O O . GLN A 1 132 ? -2.332 -7.451 0.777 1.00 75.25 132 GLN A O 1
ATOM 1060 N N . LYS A 1 133 ? -4.066 -6.613 -0.365 1.00 77.44 133 LYS A N 1
ATOM 1061 C CA . LYS A 1 133 ? -3.859 -7.423 -1.558 1.00 77.44 133 LYS A CA 1
ATOM 1062 C C . LYS A 1 133 ? -3.809 -6.516 -2.786 1.00 77.44 133 LYS A C 1
ATOM 1064 O O . LYS A 1 133 ? -4.523 -5.523 -2.847 1.00 77.44 133 LYS A O 1
ATOM 1069 N N . ASN A 1 134 ? -2.924 -6.863 -3.710 1.00 74.75 134 ASN A N 1
ATOM 1070 C CA . ASN A 1 134 ? -2.854 -6.376 -5.086 1.00 74.75 134 ASN A CA 1
ATOM 1071 C C . ASN A 1 134 ? -2.740 -7.627 -5.988 1.00 74.75 134 ASN A C 1
ATOM 1073 O O . ASN A 1 134 ? -2.445 -8.721 -5.498 1.00 74.75 134 ASN A O 1
ATOM 1077 N N . ALA A 1 135 ? -2.941 -7.499 -7.299 1.00 71.94 135 ALA A N 1
ATOM 1078 C CA . ALA A 1 135 ? -2.967 -8.579 -8.289 1.00 71.94 135 ALA A CA 1
ATOM 1079 C C . ALA A 1 135 ? -1.822 -9.605 -8.161 1.00 71.94 135 ALA A C 1
ATOM 1081 O O . ALA A 1 135 ? -2.002 -10.771 -8.505 1.00 71.94 135 ALA A O 1
ATOM 1082 N N . THR A 1 136 ? -0.657 -9.192 -7.654 1.00 73.38 136 THR A N 1
ATOM 1083 C CA . THR A 1 136 ? 0.538 -10.042 -7.515 1.00 73.38 136 THR A CA 1
ATOM 1084 C C . THR A 1 136 ? 1.024 -10.237 -6.077 1.00 73.38 136 THR A C 1
ATOM 1086 O O . THR A 1 136 ? 1.943 -11.025 -5.859 1.00 73.38 136 THR A O 1
ATOM 1089 N N . LYS A 1 137 ? 0.457 -9.531 -5.089 1.00 73.56 137 LYS A N 1
ATOM 1090 C CA . LYS A 1 137 ? 1.008 -9.456 -3.725 1.00 73.56 137 LYS A CA 1
ATOM 1091 C C . LYS A 1 137 ? -0.087 -9.518 -2.677 1.00 73.56 137 LYS A C 1
ATOM 1093 O O . LYS A 1 137 ? -1.124 -8.878 -2.816 1.00 73.56 137 LYS A O 1
ATOM 1098 N N . ILE A 1 138 ? 0.175 -10.255 -1.605 1.00 79.94 138 ILE A N 1
ATOM 1099 C CA . ILE A 1 138 ? -0.652 -10.266 -0.401 1.00 79.94 138 ILE A CA 1
ATOM 1100 C C . ILE A 1 138 ? 0.279 -9.955 0.763 1.00 79.94 138 ILE A C 1
ATOM 1102 O O . ILE A 1 138 ? 1.311 -10.604 0.917 1.00 79.94 138 ILE A O 1
ATOM 1106 N N . PHE A 1 139 ? -0.088 -8.956 1.550 1.00 78.62 139 PHE A N 1
ATOM 1107 C CA . PHE A 1 139 ? 0.572 -8.594 2.790 1.00 78.62 139 PHE A CA 1
ATOM 1108 C C . PHE A 1 139 ? -0.455 -8.674 3.913 1.00 78.62 139 PHE A C 1
ATOM 1110 O O . PHE A 1 139 ? -1.584 -8.217 3.754 1.00 78.62 139 PHE A O 1
ATOM 1117 N N . GLU A 1 140 ? -0.101 -9.314 5.017 1.00 80.12 140 GLU A N 1
ATOM 1118 C CA . GLU A 1 140 ? -0.974 -9.469 6.175 1.00 80.12 140 GLU A CA 1
ATOM 1119 C C . GLU A 1 140 ? -0.109 -9.417 7.421 1.00 80.12 140 GLU A C 1
ATOM 1121 O O . GLU A 1 140 ? 0.917 -10.097 7.498 1.00 80.12 140 GLU A O 1
ATOM 1126 N N . GLN A 1 141 ? -0.516 -8.592 8.375 1.00 78.06 141 GLN A N 1
ATOM 1127 C CA . GLN A 1 141 ? 0.155 -8.485 9.656 1.00 78.06 141 GLN A CA 1
ATOM 1128 C C . GLN A 1 141 ? -0.882 -8.404 10.758 1.00 78.06 141 GLN A C 1
ATOM 1130 O O . GLN A 1 141 ? -1.860 -7.655 10.668 1.00 78.06 141 GLN A O 1
ATOM 1135 N N . ASP A 1 142 ? -0.608 -9.154 11.813 1.00 77.94 142 ASP A N 1
ATOM 1136 C CA . ASP A 1 142 ? -1.381 -9.121 13.035 1.00 77.94 142 ASP A CA 1
ATOM 1137 C C . ASP A 1 142 ? -0.713 -8.183 14.036 1.00 77.94 142 ASP A C 1
ATOM 1139 O O . ASP A 1 142 ? 0.505 -8.195 14.236 1.00 77.94 142 ASP A O 1
ATOM 1143 N N . PHE A 1 143 ? -1.536 -7.381 14.688 1.00 74.38 143 PHE A N 1
ATOM 1144 C CA . PHE A 1 143 ? -1.143 -6.427 15.705 1.00 74.38 143 PHE A CA 1
ATOM 1145 C C . PHE A 1 143 ? -1.850 -6.758 17.003 1.00 74.38 143 PHE A C 1
ATOM 1147 O O . PHE A 1 143 ? -3.012 -7.160 17.007 1.00 74.38 143 PHE A O 1
ATOM 1154 N N . VAL A 1 144 ? -1.140 -6.558 18.108 1.00 74.06 144 VAL A N 1
ATOM 1155 C CA . VAL A 1 144 ? -1.680 -6.697 19.456 1.00 74.06 144 VAL A CA 1
ATOM 1156 C C . VAL A 1 144 ? -1.340 -5.427 20.217 1.00 74.06 144 VAL A C 1
ATOM 1158 O O . VAL A 1 144 ? -0.172 -5.056 20.328 1.00 74.06 144 VAL A O 1
ATOM 1161 N N . LEU A 1 145 ? -2.361 -4.758 20.741 1.00 72.31 145 LEU A N 1
ATOM 1162 C CA . LEU A 1 145 ? -2.216 -3.614 21.626 1.00 72.31 145 LEU A CA 1
ATOM 1163 C C . LEU A 1 145 ? -2.621 -4.015 23.040 1.00 72.31 145 LEU A C 1
ATOM 1165 O O . LEU A 1 145 ? -3.749 -4.447 23.266 1.00 72.31 145 LEU A O 1
ATOM 1169 N N . HIS A 1 146 ? -1.706 -3.817 23.985 1.00 70.12 146 HIS A N 1
ATOM 1170 C CA . HIS A 1 146 ? -1.989 -3.926 25.410 1.00 70.12 146 HIS A CA 1
ATOM 1171 C C . HIS A 1 146 ? -2.467 -2.570 25.931 1.00 70.12 146 HIS A C 1
ATOM 1173 O O . HIS A 1 146 ? -1.736 -1.577 25.854 1.00 70.12 146 HIS A O 1
ATOM 1179 N N . LEU A 1 147 ? -3.678 -2.527 26.479 1.00 62.91 147 LEU A N 1
ATOM 1180 C CA . LEU A 1 147 ? -4.174 -1.353 27.181 1.00 62.91 147 LEU A CA 1
ATOM 1181 C C . LEU A 1 147 ? -3.341 -1.135 28.444 1.00 62.91 147 LEU A C 1
ATOM 1183 O O . LEU A 1 147 ? -3.152 -2.043 29.254 1.00 62.91 147 LEU A O 1
ATOM 1187 N N . ARG A 1 148 ? -2.835 0.086 28.634 1.00 57.84 148 ARG A N 1
ATOM 1188 C CA . ARG A 1 148 ? -2.202 0.442 29.906 1.00 57.84 148 ARG A CA 1
ATOM 1189 C C . ARG A 1 148 ? -3.292 0.548 30.964 1.00 57.84 148 ARG A C 1
ATOM 1191 O O . ARG A 1 148 ? -4.262 1.277 30.770 1.00 57.84 148 ARG A O 1
ATOM 1198 N N . LYS A 1 149 ? -3.108 -0.122 32.104 1.00 55.19 149 LYS A N 1
ATOM 1199 C CA . LYS A 1 149 ? -3.928 0.155 33.290 1.00 55.19 149 LYS A CA 1
ATOM 1200 C C . LYS A 1 149 ? -3.781 1.635 33.649 1.00 55.19 149 LYS A C 1
ATOM 1202 O O . LYS A 1 149 ? -2.653 2.140 33.599 1.00 55.19 149 LYS A O 1
ATOM 1207 N N . PRO A 1 150 ? -4.869 2.333 34.014 1.00 51.28 150 PRO A N 1
ATOM 1208 C CA . PRO A 1 150 ? -4.744 3.671 34.563 1.00 51.28 150 PRO A CA 1
ATOM 1209 C C . PRO A 1 150 ? -3.813 3.601 35.774 1.00 51.28 150 PRO A C 1
ATOM 1211 O O . PRO A 1 150 ? -3.964 2.731 36.636 1.00 51.28 150 PRO A O 1
ATOM 1214 N N . ILE A 1 151 ? -2.822 4.492 35.824 1.00 51.56 151 ILE A N 1
ATOM 1215 C CA . ILE A 1 151 ? -1.998 4.659 37.019 1.00 51.56 151 ILE A CA 1
ATOM 1216 C C . ILE A 1 151 ? -2.926 5.283 38.058 1.00 51.56 151 ILE A C 1
ATOM 1218 O O . ILE A 1 151 ? -3.126 6.497 38.070 1.00 51.56 151 ILE A O 1
ATOM 1222 N N . LEU A 1 152 ? -3.545 4.448 38.889 1.00 54.91 152 LEU A N 1
ATOM 1223 C CA . LEU A 1 152 ? -4.256 4.911 40.068 1.00 54.91 152 LEU A CA 1
ATOM 1224 C C . LEU A 1 152 ? -3.198 5.504 41.001 1.00 54.91 152 LEU A C 1
ATOM 1226 O O . LEU A 1 152 ? -2.467 4.782 41.674 1.00 54.91 152 LEU A O 1
ATOM 1230 N N . TRP A 1 153 ? -3.058 6.828 40.971 1.00 52.47 153 TRP A N 1
ATOM 1231 C CA . TRP A 1 153 ? -2.294 7.547 41.978 1.00 52.47 153 TRP A CA 1
ATOM 1232 C C . TRP A 1 153 ? -3.041 7.404 43.300 1.00 52.47 153 TRP A C 1
ATOM 1234 O O . TRP A 1 153 ? -4.054 8.065 43.524 1.00 52.47 153 TRP A O 1
ATOM 1244 N N . GLU A 1 154 ? -2.561 6.526 44.176 1.00 60.53 154 GLU A N 1
ATOM 1245 C CA . GLU A 1 154 ? -2.986 6.554 45.567 1.00 60.53 154 GLU A CA 1
ATOM 1246 C C . GLU A 1 154 ? -2.349 7.787 46.223 1.00 60.53 154 GLU A C 1
ATOM 1248 O O . GLU A 1 154 ? -1.119 7.911 46.228 1.00 60.53 154 GLU A O 1
ATOM 1253 N N . PRO A 1 155 ? -3.142 8.739 46.748 1.00 63.31 155 PRO A N 1
ATOM 1254 C CA . PRO A 1 155 ? -2.577 9.879 47.444 1.00 63.31 155 PRO A CA 1
ATOM 1255 C C . PRO A 1 155 ? -1.808 9.370 48.664 1.00 63.31 155 PRO A C 1
ATOM 1257 O O . PRO A 1 155 ? -2.344 8.623 49.487 1.00 63.31 155 PRO A O 1
ATOM 1260 N N . ILE A 1 156 ? -0.548 9.795 48.787 1.00 70.75 156 ILE A N 1
ATOM 1261 C CA . ILE A 1 156 ? 0.254 9.578 49.991 1.00 70.75 156 ILE A CA 1
ATOM 1262 C C . ILE A 1 156 ? -0.560 10.157 51.146 1.00 70.75 156 ILE A C 1
ATOM 1264 O O . ILE A 1 156 ? -0.776 11.369 51.207 1.00 70.75 156 ILE A O 1
ATOM 1268 N N . ARG A 1 157 ? -1.060 9.291 52.036 1.00 64.62 157 ARG A N 1
ATOM 1269 C CA . ARG A 1 157 ? -1.736 9.729 53.258 1.00 64.62 157 ARG A CA 1
ATOM 1270 C C . ARG A 1 157 ? -0.759 10.645 53.982 1.00 64.62 157 ARG A C 1
ATOM 1272 O O . ARG A 1 157 ? 0.283 10.175 54.438 1.00 64.62 157 ARG A O 1
ATOM 1279 N N . SER A 1 158 ? -1.065 11.940 54.059 1.00 61.97 158 SER A N 1
ATOM 1280 C CA . SER A 1 158 ? -0.313 12.843 54.917 1.00 61.97 158 SER A CA 1
ATOM 1281 C C . SER A 1 158 ? -0.414 12.268 56.321 1.00 61.97 158 SER A C 1
ATOM 1283 O O . SER A 1 158 ? -1.509 12.174 56.881 1.00 61.97 158 SER A O 1
ATOM 1285 N N . ILE A 1 159 ? 0.710 11.804 56.858 1.00 59.62 159 ILE A N 1
ATOM 1286 C CA . ILE A 1 159 ? 0.806 11.418 58.257 1.00 59.62 159 ILE A CA 1
ATOM 1287 C C . ILE A 1 159 ? 0.439 12.683 59.026 1.00 59.62 159 ILE A C 1
ATOM 1289 O O . ILE A 1 159 ? 1.204 13.645 59.037 1.00 59.62 159 ILE A O 1
ATOM 1293 N N . ASN A 1 160 ? -0.766 12.708 59.597 1.00 55.94 160 ASN A N 1
ATOM 1294 C CA . ASN A 1 160 ? -1.144 13.714 60.570 1.00 55.94 160 ASN A CA 1
ATOM 1295 C C . ASN A 1 160 ? -0.118 13.614 61.698 1.00 55.94 160 ASN A C 1
ATOM 1297 O O . ASN A 1 160 ? -0.213 12.732 62.550 1.00 55.94 160 ASN A O 1
ATOM 1301 N N . SER A 1 161 ? 0.856 14.521 61.715 1.00 54.97 161 SER A N 1
ATOM 1302 C CA . SER A 1 161 ? 1.640 14.835 62.904 1.00 54.97 161 SER A CA 1
ATOM 1303 C C . SER A 1 161 ? 0.744 15.618 63.869 1.00 54.97 161 SER A C 1
ATOM 1305 O O . SER A 1 161 ? 0.968 16.790 64.152 1.00 54.97 161 SER A O 1
ATOM 1307 N N . GLY A 1 162 ? -0.341 14.980 64.306 1.00 54.31 162 GLY A N 1
ATOM 1308 C CA . GLY A 1 162 ? -1.094 15.358 65.489 1.00 54.31 162 GLY A CA 1
ATOM 1309 C C . GLY A 1 162 ? -0.522 14.553 66.643 1.00 54.31 162 GLY A C 1
ATOM 1310 O O . GLY A 1 162 ? -1.019 13.474 66.947 1.00 54.31 162 GLY A O 1
ATOM 1311 N N . GLY A 1 163 ? 0.572 15.045 67.213 1.00 49.25 163 GLY A N 1
ATOM 1312 C CA . GLY A 1 163 ? 1.180 14.510 68.423 1.00 49.25 163 GLY A CA 1
ATOM 1313 C C . GLY A 1 163 ? 1.417 15.661 69.389 1.00 49.25 163 GLY A C 1
ATOM 1314 O O . GLY A 1 163 ? 2.338 16.433 69.154 1.00 49.25 163 GLY A O 1
ATOM 1315 N N . ASN A 1 164 ? 0.507 15.747 70.366 1.00 44.00 164 ASN A N 1
ATOM 1316 C CA . ASN A 1 164 ? 0.517 16.432 71.669 1.00 44.00 164 ASN A CA 1
ATOM 1317 C C . ASN A 1 164 ? 1.577 17.501 71.958 1.00 44.00 164 ASN A C 1
ATOM 1319 O O . ASN A 1 164 ? 2.777 17.156 71.999 1.00 44.00 164 ASN A O 1
#

Sequence (164 aa):
MVLRELKKEDGFTLAELLMALTIVSIVLAIVSSVFLFVNRQMNAWDSNMSFYNNYEVVQNKMYNDLLAAESIMISDTSLAINDLKGTKIYSWNGKVIRLNDAELAISEVDSLSLKLNNDPLKQEMYQWSIRQKNATKIFEQDFVLHLRKPILWEPIRSINSGGN

pLDDT: mean 74.65, std 14.44, range [38.53, 96.94]

Foldseek 3Di:
DDDDPPPDPPDDDPVNVVVVVVVVVVVVVVVVVVVVVVVVVVVVVVVVVLQVVLVVQVVVVVVVLVLQAPDWDDDQFWIWGQHPVGIWIWGWPQAFTDTVNHTSGDDQFNGFGWDFDPPVVQPFKTKTKGWGDHPVDIDIDIDIDGHDDPPPPDPDPPPPPPDD